Protein AF-K5W3I7-F1 (afdb_monomer)

Sequence (95 aa):
MSAPPAELKLVTYRYGDNTVYVRAPPTYKAAIELARKTYSELKYAPEDCFKFRIRIQAKGRSDWITLLVGPHAWTEIIGGIPCYEIIDVDLENAS

pLDDT: mean 89.7, std 13.34, range [40.94, 98.12]

Foldseek 3Di:
DDDDPDPFFWEWEDEPPDIDIDGLQQFLVSVLVVCLVVDVVSVPPDSVFKWKWFWDQDPPDPDIDIDTQDRVCRNVVSVPDHGHGYIYIGGDPPD

Secondary structure (DSSP, 8-state):
-PPPPPP--EEEEEETTEEEEEEPPSSHHHHHHHHHHH-GGGTT--GGGEEEEEEEE-TT-SSEEEEE--GGGHHHHHHHSPT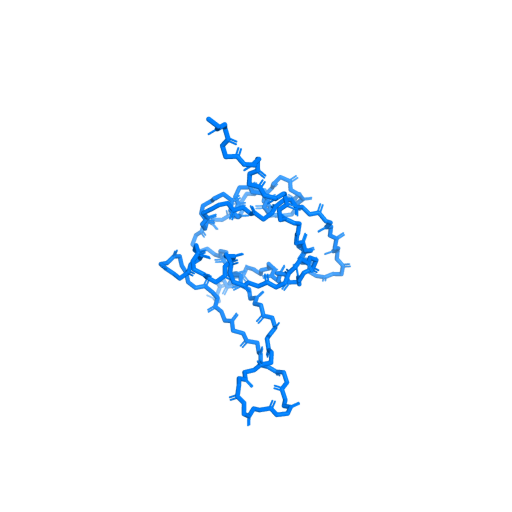T-EEEEEE----

Mean predicted aligned error: 5.29 Å

Radius of gyration: 14.14 Å; Cα contacts (8 Å, |Δi|>4): 133; chains: 1; bounding box: 30×41×43 Å

Solvent-accessible surface area (backbone atoms only — not comparable to full-atom values): 5795 Å² total; per-residue (Å²): 133,82,76,76,77,78,76,86,49,38,24,23,43,31,46,89,93,48,71,48,82,41,69,60,55,81,38,50,67,49,42,52,56,46,46,27,71,73,37,75,87,43,55,82,59,62,78,88,33,60,44,42,32,36,72,43,69,50,91,96,48,96,56,76,44,79,44,78,58,49,68,92,47,30,52,64,51,68,68,66,54,64,73,60,42,57,36,40,48,46,71,59,76,85,124

Organism: Phanerochaete carnosa (strain HHB-10118-sp) (NCBI:txid650164)

Nearest PDB structures (foldseek):
  8ftb-assembly1_B  TM=5.868E-01  e=2.762E-04  Mus musculus
  8fse-assembly1_A  TM=5.856E-01  e=4.064E-04  Mus musculus
  2kc1-assembly1_A  TM=6.486E-01  e=1.907E-03  Mus musculus
  8fso-assembly1_A  TM=5.793E-01  e=1.068E-03  Mus musculus
  3h8h-assembly1_A  TM=6.254E-01  e=2.851E-02  Homo sapiens

Structure (mmCIF, N/CA/C/O backbone):
data_AF-K5W3I7-F1
#
_entry.id   AF-K5W3I7-F1
#
loop_
_atom_site.group_PDB
_atom_site.id
_atom_site.type_symbol
_atom_site.label_atom_id
_atom_site.label_alt_id
_atom_site.label_comp_id
_atom_site.label_asym_id
_atom_site.label_entity_id
_atom_site.label_seq_id
_atom_site.pdbx_PDB_ins_code
_atom_site.Cartn_x
_atom_site.Cartn_y
_atom_site.Cartn_z
_atom_site.occupancy
_atom_site.B_iso_or_equiv
_atom_site.auth_seq_id
_atom_site.auth_comp_id
_atom_site.auth_asym_id
_atom_site.auth_atom_id
_atom_site.pdbx_PDB_model_num
ATOM 1 N N . MET A 1 1 ? 4.352 26.808 -22.781 1.00 43.03 1 MET A N 1
ATOM 2 C CA . MET A 1 1 ? 3.804 25.444 -22.931 1.00 43.03 1 MET A CA 1
ATOM 3 C C . MET A 1 1 ? 3.618 24.890 -21.532 1.00 43.03 1 MET A C 1
ATOM 5 O O . MET A 1 1 ? 4.610 24.758 -20.829 1.00 43.03 1 MET A O 1
ATOM 9 N N . SER A 1 2 ? 2.380 24.684 -21.083 1.00 48.47 2 SER A N 1
ATOM 10 C CA . SER A 1 2 ? 2.127 24.030 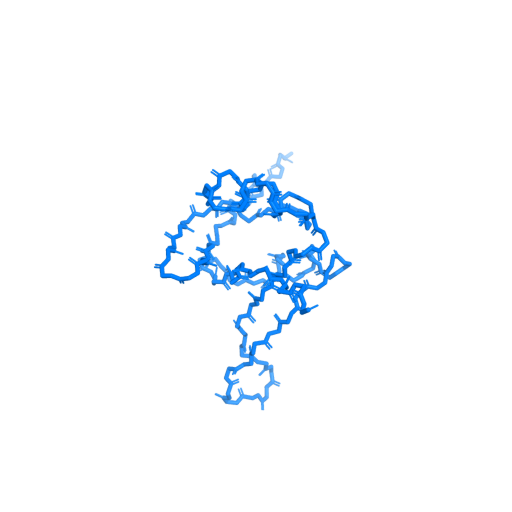-19.794 1.00 48.47 2 SER A CA 1
ATOM 11 C C . SER A 1 2 ? 2.518 22.562 -19.911 1.00 48.47 2 SER A C 1
ATOM 13 O O . SER A 1 2 ? 2.181 21.926 -20.910 1.00 48.47 2 SER A O 1
ATOM 15 N N . ALA A 1 3 ? 3.258 22.043 -18.932 1.00 53.25 3 ALA A N 1
ATOM 16 C CA . ALA A 1 3 ? 3.566 20.620 -18.871 1.00 53.25 3 ALA A CA 1
ATOM 17 C C . ALA A 1 3 ? 2.250 19.818 -18.880 1.00 53.25 3 ALA A C 1
ATOM 19 O O . ALA A 1 3 ? 1.273 20.279 -18.273 1.00 53.25 3 ALA A O 1
ATOM 20 N N . PRO A 1 4 ? 2.188 18.663 -19.569 1.00 51.25 4 PRO A N 1
ATOM 21 C CA . PRO A 1 4 ? 1.021 17.798 -19.475 1.00 51.25 4 PRO A CA 1
ATOM 22 C C . PRO A 1 4 ? 0.762 17.492 -17.992 1.00 51.25 4 PRO A C 1
ATOM 24 O O . PRO A 1 4 ? 1.727 17.311 -17.239 1.00 51.25 4 PRO A O 1
ATOM 27 N N . PRO A 1 5 ? -0.505 17.500 -17.536 1.00 57.41 5 PRO A N 1
ATOM 28 C CA . PRO A 1 5 ? -0.818 17.161 -16.157 1.00 57.41 5 PRO A CA 1
ATOM 29 C C . PRO A 1 5 ? -0.194 15.800 -15.857 1.00 57.41 5 PRO A C 1
ATOM 31 O O . PRO A 1 5 ? -0.367 14.872 -16.645 1.00 57.41 5 PRO A O 1
ATOM 34 N N . ALA A 1 6 ? 0.574 15.717 -14.765 1.00 63.75 6 ALA A N 1
ATOM 35 C CA . ALA A 1 6 ? 1.204 14.474 -14.340 1.00 63.75 6 ALA A CA 1
ATOM 36 C C . ALA A 1 6 ? 0.150 13.364 -14.380 1.00 63.75 6 ALA A C 1
ATOM 38 O O . ALA A 1 6 ? -0.909 13.503 -13.758 1.00 63.75 6 ALA A O 1
ATOM 39 N N . GLU A 1 7 ? 0.399 12.331 -15.186 1.00 65.94 7 GLU A N 1
ATOM 40 C CA . GLU A 1 7 ? -0.573 11.268 -15.405 1.00 65.94 7 GLU A CA 1
ATOM 41 C C . GLU A 1 7 ? -1.033 10.712 -14.055 1.00 65.94 7 GLU A C 1
ATOM 43 O O . GLU A 1 7 ? -0.230 10.450 -13.153 1.00 65.94 7 GLU A O 1
ATOM 48 N N . LEU A 1 8 ? -2.352 10.589 -13.888 1.00 80.12 8 LEU A N 1
ATOM 49 C CA . LEU A 1 8 ? -2.940 10.075 -12.659 1.00 80.12 8 LEU A CA 1
ATOM 50 C C . LEU A 1 8 ? -2.554 8.604 -12.505 1.00 80.12 8 LEU A C 1
ATOM 52 O O . LEU A 1 8 ? -3.185 7.721 -13.080 1.00 80.12 8 LEU A O 1
ATOM 56 N N . LYS A 1 9 ? -1.526 8.341 -11.699 1.00 90.75 9 LYS A N 1
ATOM 57 C CA . LYS A 1 9 ? -1.108 6.982 -11.377 1.00 90.75 9 LYS A CA 1
ATOM 58 C C . LYS A 1 9 ? -2.097 6.345 -10.407 1.00 90.75 9 LYS A C 1
ATOM 60 O O . LYS A 1 9 ? -2.271 6.826 -9.286 1.00 90.75 9 LYS A O 1
ATOM 65 N N . LEU A 1 10 ? -2.748 5.273 -10.844 1.00 95.31 10 LEU A N 1
ATOM 66 C CA . LEU A 1 10 ? -3.637 4.459 -10.017 1.00 95.31 10 LEU A CA 1
ATOM 67 C C . LEU A 1 10 ? -2.898 3.214 -9.534 1.00 95.31 10 LEU A C 1
ATOM 69 O O . LEU A 1 10 ? -2.079 2.662 -10.264 1.00 95.31 10 LEU A O 1
ATOM 73 N N . VAL A 1 11 ? -3.198 2.773 -8.319 1.00 96.56 11 VAL A N 1
ATOM 74 C CA . VAL A 1 11 ? -2.672 1.553 -7.690 1.00 96.56 11 VAL A CA 1
ATOM 75 C C . VAL A 1 11 ? -3.815 0.822 -6.999 1.00 96.56 11 VAL A C 1
ATOM 77 O O . VAL A 1 11 ? -4.855 1.417 -6.703 1.00 96.56 11 VAL A O 1
ATOM 80 N N . THR A 1 12 ? -3.622 -0.461 -6.733 1.00 97.88 12 THR A N 1
ATOM 81 C CA . THR A 1 12 ? -4.570 -1.270 -5.970 1.00 97.88 12 THR A CA 1
ATOM 82 C C . THR A 1 12 ? -4.077 -1.359 -4.537 1.00 97.88 12 THR A C 1
ATOM 84 O O . THR A 1 12 ? -3.007 -1.901 -4.288 1.00 97.88 12 THR A O 1
ATOM 87 N N . TYR A 1 13 ? -4.833 -0.840 -3.579 1.00 97.81 13 TYR A N 1
ATOM 88 C CA . TYR A 1 13 ? -4.589 -1.151 -2.173 1.00 97.81 13 TYR A CA 1
ATOM 89 C C . TYR A 1 13 ? -5.227 -2.495 -1.856 1.00 97.81 13 TYR A C 1
ATOM 91 O O . TYR A 1 13 ? -6.359 -2.731 -2.278 1.00 97.81 13 TYR A O 1
ATOM 99 N N . ARG A 1 14 ? -4.536 -3.336 -1.083 1.00 98.12 14 ARG A N 1
ATOM 100 C CA . ARG A 1 14 ? -5.076 -4.593 -0.554 1.00 98.12 14 ARG A CA 1
ATOM 101 C C . ARG A 1 14 ? -4.856 -4.683 0.953 1.00 98.12 14 ARG A C 1
ATOM 103 O O . ARG A 1 14 ? -3.742 -4.458 1.406 1.00 98.12 14 ARG A O 1
ATOM 110 N N . TYR A 1 15 ? -5.899 -5.009 1.707 1.00 97.12 15 TYR A N 1
ATOM 111 C CA . TYR A 1 15 ? -5.832 -5.316 3.139 1.00 97.12 15 TYR A CA 1
ATOM 112 C C . TYR A 1 15 ? -6.716 -6.534 3.423 1.00 97.12 15 TYR A C 1
ATOM 114 O O . TYR A 1 15 ? -7.933 -6.474 3.228 1.00 97.12 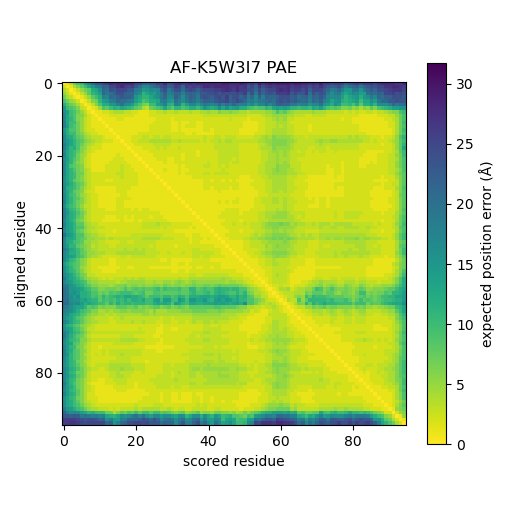15 TYR A O 1
ATOM 122 N N . GLY A 1 16 ? -6.107 -7.652 3.830 1.00 94.00 16 GLY A N 1
ATOM 123 C CA . GLY A 1 16 ? -6.794 -8.947 3.881 1.00 94.00 16 GLY A CA 1
ATOM 124 C C . GLY A 1 16 ? -7.373 -9.319 2.510 1.00 94.00 16 GLY A C 1
ATOM 125 O O . GLY A 1 16 ? -6.670 -9.266 1.500 1.00 94.00 16 GLY A O 1
ATOM 126 N N . ASP A 1 17 ? -8.671 -9.625 2.469 1.00 94.69 17 ASP A N 1
ATOM 127 C CA . ASP A 1 17 ? -9.400 -9.940 1.230 1.00 94.69 17 ASP A CA 1
ATOM 128 C C . ASP A 1 17 ? -9.978 -8.698 0.523 1.00 94.69 17 ASP A C 1
ATOM 130 O O . ASP A 1 17 ? -10.520 -8.792 -0.581 1.00 94.69 17 ASP A O 1
ATOM 134 N N . ASN A 1 18 ? -9.857 -7.513 1.129 1.00 96.31 18 ASN A N 1
ATOM 135 C CA . ASN A 1 18 ? -10.414 -6.281 0.581 1.00 96.31 18 ASN A CA 1
ATOM 136 C C . ASN A 1 18 ? -9.412 -5.598 -0.350 1.00 96.31 18 ASN A C 1
ATOM 138 O O . ASN A 1 18 ? -8.259 -5.370 0.019 1.00 96.31 18 ASN A O 1
ATOM 142 N N . THR A 1 19 ? -9.868 -5.217 -1.546 1.00 97.25 19 THR A N 1
ATOM 143 C CA . THR A 1 19 ? -9.066 -4.471 -2.525 1.00 97.25 19 THR A CA 1
ATOM 144 C C . THR A 1 19 ? -9.804 -3.242 -3.036 1.00 97.25 19 THR A C 1
ATOM 146 O O . THR A 1 19 ? -11.025 -3.253 -3.188 1.00 97.25 19 THR A O 1
ATOM 149 N N . VAL A 1 20 ? -9.066 -2.168 -3.313 1.00 97.56 20 VAL A N 1
ATOM 150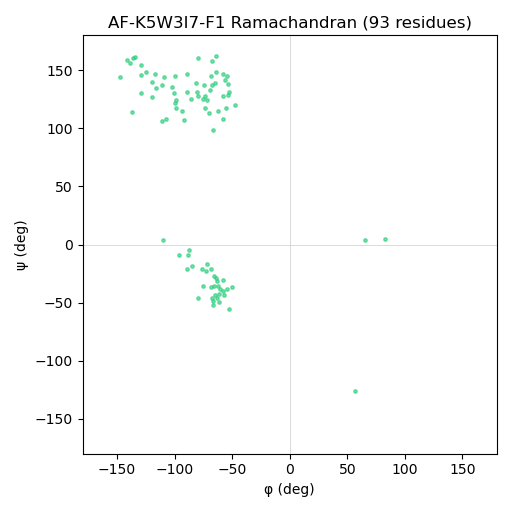 C CA . VAL A 1 20 ? -9.633 -0.946 -3.895 1.00 97.56 20 VAL A CA 1
ATOM 151 C C . VAL A 1 20 ? -8.631 -0.242 -4.806 1.00 97.56 20 VAL A C 1
ATOM 153 O O . VAL A 1 20 ? -7.435 -0.192 -4.517 1.00 97.56 20 VAL A O 1
ATOM 156 N N . TYR A 1 21 ? -9.120 0.354 -5.893 1.00 97.31 21 TYR A N 1
ATOM 157 C CA . TYR A 1 21 ? -8.315 1.260 -6.706 1.00 97.31 21 TYR A CA 1
ATOM 158 C C . TYR A 1 21 ? -8.247 2.641 -6.069 1.00 97.31 21 TYR A C 1
ATOM 160 O O . TYR A 1 21 ? -9.267 3.267 -5.779 1.00 97.31 21 TYR A O 1
ATOM 168 N N . VAL A 1 22 ? -7.031 3.143 -5.902 1.00 96.19 22 VAL A N 1
ATOM 169 C CA . VAL A 1 22 ? -6.769 4.471 -5.354 1.00 96.19 22 VAL A CA 1
ATOM 170 C C . VAL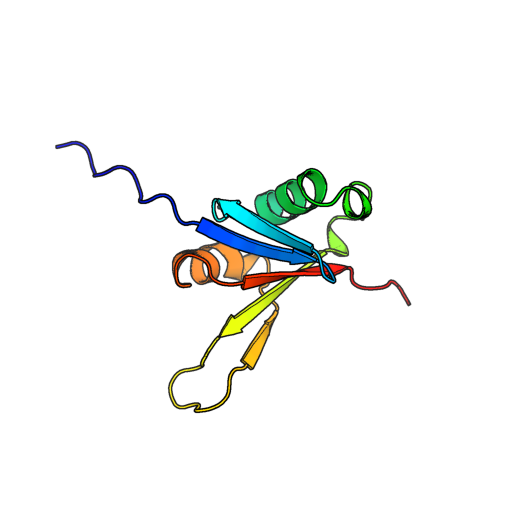 A 1 22 ? -5.726 5.191 -6.194 1.00 96.19 22 VAL A C 1
ATOM 172 O O . VAL A 1 22 ? -4.972 4.583 -6.952 1.00 96.19 22 VAL A O 1
ATOM 175 N N . ARG A 1 23 ? -5.658 6.516 -6.054 1.00 95.44 23 ARG A N 1
ATOM 176 C CA . ARG A 1 23 ? -4.512 7.265 -6.574 1.00 95.44 23 ARG A CA 1
ATOM 177 C C . ARG A 1 23 ? -3.273 6.894 -5.771 1.00 95.44 23 ARG A C 1
ATOM 179 O O . ARG A 1 23 ? -3.341 6.829 -4.545 1.00 95.44 23 ARG A O 1
ATOM 186 N N . ALA A 1 24 ? -2.159 6.689 -6.467 1.00 95.38 24 ALA A N 1
ATOM 187 C CA . ALA A 1 24 ? -0.867 6.442 -5.853 1.00 95.38 24 ALA A CA 1
ATOM 188 C C . ALA A 1 24 ? -0.545 7.594 -4.887 1.00 95.38 24 ALA A C 1
ATOM 190 O O . ALA A 1 24 ? -0.471 8.750 -5.319 1.00 95.38 24 ALA A O 1
ATOM 191 N N . PRO A 1 25 ? -0.411 7.330 -3.579 1.00 95.50 25 PRO A N 1
ATOM 192 C CA . PRO A 1 25 ? -0.197 8.402 -2.628 1.00 95.50 25 PRO A CA 1
ATOM 193 C C . PRO A 1 25 ? 1.246 8.909 -2.760 1.00 95.50 25 PRO A C 1
ATOM 195 O O . PRO A 1 25 ? 2.185 8.112 -2.858 1.00 95.50 25 PRO A O 1
ATOM 198 N N . PRO A 1 26 ? 1.451 10.233 -2.737 1.00 94.44 26 PRO A N 1
ATOM 199 C CA . PRO A 1 26 ? 2.747 10.834 -3.046 1.00 94.44 26 PRO A CA 1
ATOM 200 C C . PRO A 1 26 ? 3.798 10.619 -1.950 1.00 94.44 26 PRO A C 1
ATOM 202 O O . PRO A 1 26 ? 4.983 10.821 -2.190 1.00 94.44 26 PRO A O 1
ATOM 205 N N . THR A 1 27 ? 3.385 10.239 -0.738 1.00 96.62 27 THR A N 1
ATOM 206 C CA . THR A 1 27 ? 4.274 10.032 0.410 1.00 96.62 27 THR A CA 1
ATOM 207 C C . THR A 1 27 ? 3.827 8.830 1.233 1.00 96.62 27 THR A C 1
ATOM 209 O O . THR A 1 27 ? 2.652 8.459 1.218 1.00 96.62 27 THR A O 1
ATOM 212 N N . TYR A 1 28 ? 4.752 8.273 2.019 1.00 97.38 28 TYR A N 1
ATOM 213 C CA . TYR A 1 28 ? 4.452 7.192 2.963 1.00 97.38 28 TYR A CA 1
ATOM 214 C C . TYR A 1 28 ? 3.368 7.597 3.971 1.00 97.38 28 TYR A C 1
ATOM 216 O O . TYR A 1 28 ? 2.459 6.834 4.270 1.00 97.38 28 TYR A O 1
ATOM 224 N N . LYS A 1 29 ? 3.401 8.844 4.456 1.00 97.44 29 LYS A N 1
ATOM 225 C CA . LYS A 1 29 ? 2.367 9.358 5.361 1.00 97.44 29 LYS A CA 1
ATOM 226 C C . LYS A 1 29 ? 0.996 9.430 4.681 1.00 97.44 29 LYS A C 1
ATOM 228 O O . LYS A 1 29 ? 0.001 9.007 5.261 1.00 97.44 29 LYS A O 1
ATOM 233 N N . ALA A 1 30 ? 0.945 9.902 3.434 1.00 97.44 30 ALA A N 1
ATOM 234 C CA . ALA A 1 30 ? -0.294 9.915 2.660 1.00 97.44 30 ALA A CA 1
ATOM 235 C C . ALA A 1 30 ? -0.827 8.493 2.405 1.00 97.44 3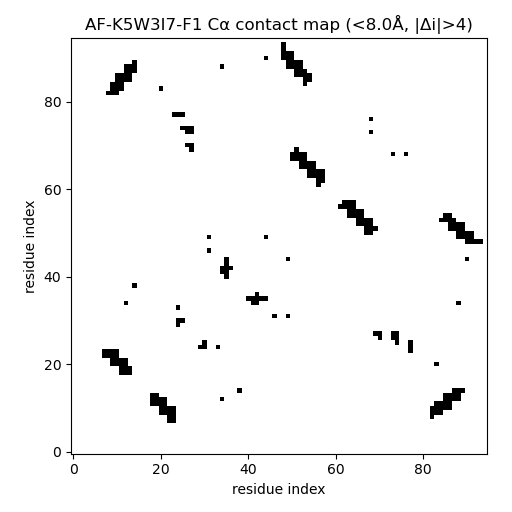0 ALA A C 1
ATOM 237 O O . ALA A 1 30 ? -2.038 8.304 2.352 1.00 97.44 30 ALA A O 1
ATOM 238 N N . ALA A 1 31 ? 0.057 7.497 2.296 1.00 97.50 31 ALA A N 1
ATOM 239 C CA . ALA A 1 31 ? -0.315 6.089 2.201 1.00 97.50 31 ALA A CA 1
ATOM 240 C C . ALA A 1 31 ? -1.029 5.590 3.463 1.00 97.50 31 ALA A C 1
ATOM 242 O O . ALA A 1 31 ? -2.092 4.977 3.367 1.00 97.50 31 ALA A O 1
ATOM 243 N N . ILE A 1 32 ? -0.501 5.921 4.646 1.00 97.94 32 ILE A N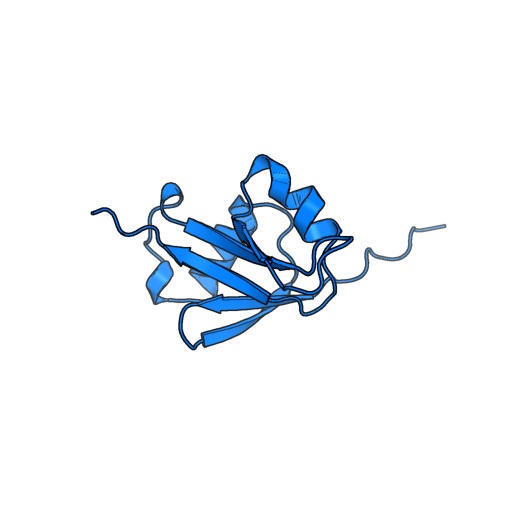 1
ATOM 244 C CA . ILE A 1 32 ? -1.130 5.597 5.938 1.00 97.94 32 ILE A CA 1
ATOM 245 C C . ILE A 1 32 ? -2.500 6.269 6.058 1.00 97.94 32 ILE A C 1
ATOM 247 O O . ILE A 1 32 ? -3.495 5.622 6.382 1.00 97.94 32 ILE A O 1
ATOM 251 N N . GLU A 1 33 ? -2.576 7.571 5.777 1.00 97.81 33 GLU A N 1
ATOM 252 C CA . GLU A 1 33 ? -3.835 8.321 5.847 1.00 97.81 33 GLU A CA 1
ATOM 253 C C . GLU A 1 33 ? -4.887 7.772 4.878 1.00 97.81 33 GLU A C 1
ATOM 255 O O . GLU A 1 33 ? -6.072 7.714 5.213 1.00 97.81 33 GLU A O 1
ATOM 260 N N . LEU A 1 34 ? -4.463 7.358 3.684 1.00 97.56 34 LEU A N 1
ATOM 261 C CA . LEU A 1 34 ? -5.329 6.729 2.698 1.00 97.56 34 LEU A CA 1
ATOM 262 C C . LEU A 1 34 ? -5.804 5.355 3.176 1.00 97.56 34 LEU A C 1
ATOM 264 O O . LEU A 1 34 ? -7.004 5.102 3.152 1.00 97.56 34 LEU A O 1
ATOM 268 N N . ALA A 1 35 ? -4.908 4.515 3.700 1.00 97.56 35 ALA A N 1
ATOM 269 C CA . ALA A 1 35 ? -5.268 3.224 4.278 1.00 97.56 35 ALA A CA 1
ATOM 270 C C . ALA A 1 35 ? -6.303 3.367 5.409 1.00 97.56 35 ALA A C 1
ATOM 272 O O . ALA A 1 35 ? -7.301 2.652 5.409 1.00 97.56 35 ALA A O 1
ATOM 273 N N . ARG A 1 36 ? -6.134 4.345 6.313 1.00 97.38 36 ARG A N 1
ATOM 274 C CA . ARG A 1 36 ? -7.099 4.658 7.390 1.00 97.38 36 ARG A CA 1
ATOM 275 C C . ARG A 1 36 ? -8.470 5.105 6.876 1.00 97.38 36 ARG A C 1
ATOM 277 O O . ARG A 1 36 ? -9.481 4.837 7.521 1.00 97.38 36 ARG A O 1
ATOM 284 N N . LYS A 1 37 ? -8.508 5.842 5.762 1.00 97.06 37 LYS A N 1
ATOM 285 C CA . LYS A 1 37 ? -9.759 6.308 5.136 1.00 97.06 37 LYS A CA 1
ATOM 286 C C . LYS A 1 37 ? -10.475 5.186 4.392 1.00 97.06 37 LYS A C 1
ATOM 288 O O . LYS A 1 37 ? -11.700 5.163 4.374 1.00 97.06 37 LYS A O 1
ATOM 293 N N . THR A 1 38 ? -9.706 4.296 3.778 1.00 97.06 38 THR A N 1
ATOM 294 C CA . THR A 1 38 ? -10.208 3.190 2.966 1.00 97.06 38 THR A CA 1
ATOM 295 C C . THR A 1 38 ? -10.687 2.020 3.819 1.00 97.06 38 THR A C 1
ATOM 297 O O . THR A 1 38 ? -11.765 1.487 3.571 1.00 97.06 38 THR A O 1
ATOM 300 N N . TYR A 1 39 ? -9.903 1.622 4.820 1.00 96.62 39 TYR A N 1
ATOM 301 C CA . TYR A 1 39 ? -10.167 0.450 5.647 1.00 96.62 39 TYR A CA 1
ATOM 302 C C . TYR A 1 39 ? -10.530 0.902 7.058 1.00 96.62 39 TYR A C 1
ATOM 304 O O . TYR A 1 39 ? -9.672 1.342 7.826 1.00 96.62 39 TYR A O 1
ATOM 312 N N . SER A 1 40 ? -11.812 0.796 7.416 1.00 94.25 40 SER A N 1
ATOM 313 C CA . SER A 1 40 ? -12.325 1.251 8.717 1.00 94.25 40 SER A CA 1
ATOM 314 C C . SER A 1 40 ? -11.628 0.588 9.906 1.00 94.25 40 SER A C 1
ATOM 316 O O . SER A 1 40 ? -11.470 1.220 10.948 1.00 94.25 40 SER A O 1
ATOM 318 N N . GLU A 1 41 ? -11.170 -0.652 9.736 1.00 93.88 41 GLU A N 1
ATOM 319 C CA . GLU A 1 41 ? -10.414 -1.423 10.732 1.00 93.88 41 GLU A CA 1
ATOM 320 C C . GLU A 1 41 ? -9.059 -0.781 11.062 1.00 93.88 41 GLU A C 1
ATOM 322 O O . GLU A 1 41 ? -8.576 -0.869 12.187 1.00 93.88 41 GLU A O 1
ATOM 327 N N . LEU A 1 42 ? -8.475 -0.055 10.106 1.00 95.56 42 LEU A N 1
ATOM 328 C CA . LEU A 1 42 ? -7.178 0.598 10.258 1.00 95.56 42 LEU A CA 1
ATOM 329 C C . LEU A 1 42 ? -7.280 2.008 10.842 1.00 95.56 42 LEU A C 1
ATOM 331 O O . LEU A 1 42 ? -6.256 2.599 11.184 1.00 95.56 42 LEU A O 1
ATOM 335 N N . LYS A 1 43 ? -8.492 2.565 10.970 1.00 95.06 43 LYS A N 1
ATOM 336 C CA . LYS A 1 43 ? -8.739 3.980 11.298 1.00 95.06 43 LYS A CA 1
ATOM 337 C C . LYS A 1 43 ? -7.967 4.480 12.525 1.00 95.06 43 LYS A C 1
ATOM 339 O O . LYS A 1 43 ? -7.528 5.628 12.530 1.00 95.06 43 LYS A O 1
ATOM 344 N N . TYR A 1 44 ? -7.807 3.629 13.538 1.00 94.38 44 TYR A N 1
ATOM 345 C CA . TYR A 1 44 ? -7.167 3.963 14.816 1.00 94.38 44 TYR A CA 1
ATOM 346 C C . TYR A 1 44 ? -5.807 3.283 15.028 1.00 94.38 44 TYR A C 1
ATOM 348 O O . TYR A 1 44 ? -5.216 3.444 16.093 1.00 94.38 44 TYR A O 1
ATOM 356 N N . ALA A 1 45 ? -5.298 2.538 14.042 1.00 94.19 45 ALA A N 1
ATOM 357 C CA . ALA A 1 45 ? -4.008 1.868 14.165 1.00 94.19 45 ALA A CA 1
ATOM 358 C C . ALA A 1 45 ? -2.865 2.902 14.288 1.00 94.19 45 ALA A C 1
ATOM 360 O O . ALA A 1 45 ? -2.900 3.908 13.566 1.00 94.19 45 ALA A O 1
ATOM 361 N N . PRO A 1 46 ? -1.863 2.691 15.164 1.00 94.69 46 PRO A N 1
ATOM 362 C CA . PRO A 1 46 ? -0.673 3.542 15.255 1.00 94.69 46 PRO A CA 1
ATOM 363 C C . PRO A 1 46 ? 0.095 3.618 13.926 1.00 94.69 46 PRO A C 1
ATOM 365 O O . PRO A 1 46 ? 0.088 2.667 13.149 1.00 94.69 46 PRO A O 1
ATOM 368 N N . GLU A 1 47 ? 0.725 4.759 13.626 1.00 92.88 47 GLU A N 1
ATOM 369 C CA . GLU A 1 47 ? 1.391 4.985 12.325 1.00 92.88 47 GLU A CA 1
ATOM 370 C C . GLU A 1 47 ? 2.594 4.062 12.099 1.00 92.88 47 GLU A C 1
ATOM 372 O O . GLU A 1 47 ? 2.834 3.608 10.981 1.00 92.88 47 GLU A O 1
ATOM 377 N N . ASP A 1 48 ? 3.322 3.760 13.165 1.00 93.31 48 ASP A N 1
ATOM 378 C CA . ASP A 1 48 ? 4.489 2.881 13.208 1.00 93.31 48 ASP A CA 1
ATOM 379 C C . ASP A 1 48 ? 4.151 1.403 12.957 1.00 93.31 48 ASP A C 1
ATOM 381 O O . ASP A 1 48 ? 5.011 0.644 12.499 1.00 93.31 48 ASP A O 1
ATOM 385 N N . CYS A 1 49 ? 2.888 1.012 13.152 1.00 94.69 49 CYS A N 1
ATOM 386 C CA . CYS A 1 49 ? 2.416 -0.334 12.843 1.00 94.69 49 CYS A CA 1
ATOM 387 C C . CYS A 1 49 ? 2.217 -0.570 11.339 1.00 94.69 49 CYS A C 1
ATOM 389 O O . CYS A 1 49 ? 2.210 -1.723 10.916 1.00 94.69 49 CYS A O 1
ATOM 391 N N . PHE A 1 50 ? 2.059 0.469 10.511 1.00 96.81 50 PHE A N 1
ATOM 392 C CA . PHE A 1 50 ? 1.777 0.275 9.085 1.00 96.81 50 PHE A CA 1
ATOM 393 C C . PHE A 1 50 ? 3.008 -0.209 8.323 1.00 96.81 50 PHE A C 1
ATOM 395 O O . PHE A 1 50 ? 4.063 0.436 8.323 1.00 96.81 50 PHE A O 1
ATOM 402 N N . LYS A 1 51 ? 2.832 -1.303 7.585 1.00 96.88 51 LYS A N 1
ATOM 403 C CA . LYS A 1 51 ? 3.780 -1.822 6.601 1.00 96.88 51 LYS A CA 1
ATOM 404 C C . LYS A 1 51 ? 3.111 -1.843 5.234 1.00 96.88 51 LYS A C 1
ATOM 406 O O . LYS A 1 51 ? 1.954 -2.233 5.109 1.00 96.88 51 LYS A O 1
ATOM 411 N N . PHE A 1 52 ? 3.866 -1.467 4.211 1.00 97.56 52 PHE A N 1
ATOM 412 C CA . PHE A 1 52 ? 3.417 -1.552 2.830 1.00 97.56 52 PHE A CA 1
ATOM 413 C C . PHE A 1 52 ? 4.348 -2.458 2.047 1.00 97.56 52 PHE A C 1
ATOM 415 O O . PHE A 1 52 ? 5.567 -2.251 2.047 1.00 97.56 52 PHE A O 1
ATOM 422 N N . ARG A 1 53 ? 3.785 -3.454 1.374 1.00 97.12 53 ARG A N 1
ATOM 423 C CA . ARG A 1 53 ? 4.542 -4.376 0.536 1.00 97.12 53 ARG A CA 1
ATOM 424 C C . ARG A 1 53 ? 4.098 -4.254 -0.908 1.00 97.12 53 ARG A C 1
ATOM 426 O O . ARG A 1 53 ? 2.936 -3.995 -1.196 1.00 97.12 53 ARG A O 1
ATOM 433 N N . ILE A 1 54 ? 5.040 -4.448 -1.814 1.00 95.50 54 ILE A N 1
ATOM 434 C CA . ILE A 1 54 ? 4.752 -4.585 -3.238 1.00 95.50 54 ILE A CA 1
ATOM 435 C C . ILE A 1 54 ? 5.339 -5.889 -3.733 1.00 95.50 54 ILE A C 1
ATOM 437 O O . ILE A 1 54 ? 6.384 -6.342 -3.250 1.00 95.50 54 ILE A O 1
ATOM 441 N N . ARG A 1 55 ? 4.676 -6.484 -4.717 1.00 93.06 55 ARG A N 1
ATOM 442 C CA . ARG A 1 55 ? 5.202 -7.646 -5.415 1.00 93.06 55 ARG A CA 1
ATOM 443 C C . ARG A 1 55 ? 5.814 -7.173 -6.722 1.00 93.06 55 ARG A C 1
ATOM 445 O O . ARG A 1 55 ? 5.135 -6.554 -7.526 1.00 93.06 55 ARG A O 1
ATOM 452 N N . ILE A 1 56 ? 7.095 -7.446 -6.932 1.00 88.25 56 ILE A N 1
ATOM 453 C CA . ILE A 1 56 ? 7.784 -7.071 -8.168 1.00 88.25 56 ILE A CA 1
ATOM 454 C C . ILE A 1 56 ? 8.518 -8.266 -8.754 1.00 88.25 56 ILE A C 1
ATOM 456 O O . ILE A 1 56 ? 8.940 -9.174 -8.035 1.00 88.25 56 ILE A O 1
ATOM 460 N N . GLN A 1 57 ? 8.725 -8.240 -10.063 1.00 86.75 57 GLN A N 1
ATOM 461 C CA . GLN A 1 57 ? 9.677 -9.126 -10.711 1.00 86.75 57 GLN A CA 1
ATOM 462 C C . GLN A 1 57 ? 11.028 -8.412 -10.786 1.00 86.75 57 GLN A C 1
ATOM 464 O O . GLN A 1 57 ? 11.204 -7.455 -11.540 1.00 86.75 57 GLN A O 1
ATOM 469 N N . ALA A 1 58 ? 11.988 -8.846 -9.969 1.00 80.31 58 ALA A N 1
ATOM 470 C CA . ALA A 1 58 ? 13.323 -8.261 -10.003 1.00 80.31 58 ALA A CA 1
ATOM 471 C C . ALA A 1 58 ? 14.036 -8.606 -11.318 1.00 80.31 58 ALA A C 1
ATOM 473 O O . ALA A 1 58 ? 13.898 -9.702 -11.863 1.00 80.31 58 ALA A O 1
ATOM 474 N N . LYS A 1 59 ? 14.844 -7.673 -11.830 1.00 81.19 59 LYS A N 1
ATOM 475 C CA . LYS A 1 59 ? 15.615 -7.894 -13.057 1.00 81.19 59 LYS A CA 1
ATOM 476 C C . LYS A 1 59 ? 16.526 -9.117 -12.902 1.00 81.19 59 LYS A C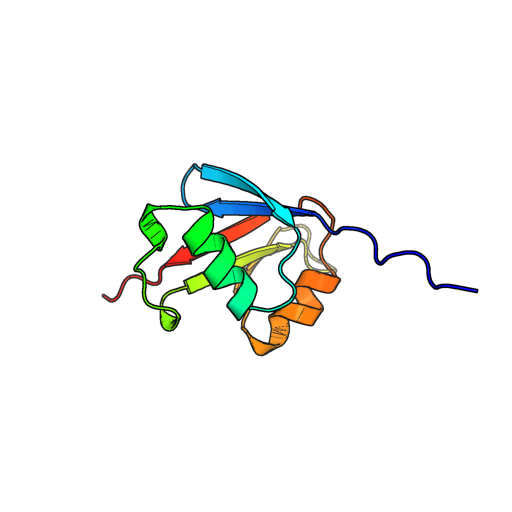 1
ATOM 478 O O . LYS A 1 59 ? 17.300 -9.201 -11.954 1.00 81.19 59 LYS A O 1
ATOM 483 N N . GLY A 1 60 ? 16.445 -10.043 -13.857 1.00 85.06 60 GLY A N 1
ATOM 484 C CA . GLY A 1 60 ? 17.218 -11.290 -13.837 1.00 85.06 60 GLY A CA 1
ATOM 485 C C . GLY A 1 60 ? 16.598 -12.403 -12.988 1.00 85.06 60 GLY A C 1
ATOM 486 O O . GLY A 1 60 ? 17.208 -13.462 -12.861 1.00 85.06 60 GLY A O 1
ATOM 487 N N . ARG A 1 61 ? 15.397 -12.192 -12.435 1.00 83.62 61 ARG A N 1
ATOM 488 C CA . ARG A 1 61 ? 14.624 -13.216 -11.733 1.00 83.62 61 ARG A CA 1
ATOM 489 C C . ARG A 1 61 ? 13.380 -13.621 -12.513 1.00 83.62 61 ARG A C 1
ATOM 491 O O . ARG A 1 61 ? 12.657 -12.788 -13.061 1.00 83.62 61 ARG A O 1
ATOM 498 N N . SER A 1 62 ? 13.127 -14.925 -12.551 1.00 84.06 62 SER A N 1
ATOM 499 C CA . SER A 1 62 ? 11.873 -15.494 -13.053 1.00 84.06 62 SER A CA 1
ATOM 500 C C . SER A 1 62 ? 10.786 -15.528 -11.977 1.00 84.06 62 SER A C 1
ATOM 502 O O . SER A 1 62 ? 9.611 -15.661 -12.304 1.00 84.06 62 SER A O 1
ATOM 504 N N . ASP A 1 63 ? 11.167 -15.419 -10.702 1.00 90.00 63 ASP A N 1
ATOM 505 C CA . ASP A 1 63 ? 10.268 -15.367 -9.557 1.00 90.00 63 ASP A CA 1
ATOM 506 C C . ASP A 1 63 ? 9.846 -13.935 -9.208 1.00 90.00 63 ASP A C 1
ATOM 508 O O . ASP A 1 63 ? 10.599 -12.967 -9.330 1.00 90.00 63 ASP A O 1
ATOM 512 N N . TRP A 1 64 ? 8.612 -13.827 -8.723 1.00 89.75 64 TRP A N 1
ATOM 513 C CA . TRP A 1 64 ? 8.114 -12.620 -8.087 1.00 89.75 64 TRP A CA 1
ATOM 514 C C . TRP A 1 64 ? 8.597 -12.555 -6.646 1.00 89.75 64 TRP A C 1
ATOM 516 O O . TRP A 1 64 ? 8.388 -13.502 -5.884 1.00 89.75 64 TRP A O 1
ATOM 526 N N . ILE A 1 65 ? 9.139 -11.409 -6.255 1.00 90.25 65 ILE A N 1
ATOM 527 C CA . ILE A 1 65 ? 9.558 -11.136 -4.883 1.00 90.25 65 ILE A CA 1
ATOM 528 C C . ILE A 1 65 ? 8.619 -10.123 -4.237 1.00 90.25 65 ILE A C 1
ATOM 530 O O . ILE A 1 65 ? 8.142 -9.196 -4.890 1.00 90.25 65 ILE A O 1
ATOM 534 N N . THR A 1 66 ? 8.371 -10.295 -2.943 1.00 92.88 66 THR A N 1
ATOM 535 C CA . THR A 1 66 ? 7.633 -9.322 -2.135 1.00 92.88 66 THR A CA 1
ATOM 536 C C . THR A 1 66 ? 8.632 -8.469 -1.370 1.00 92.88 66 THR A C 1
ATOM 538 O O . THR A 1 66 ? 9.470 -9.000 -0.641 1.00 92.88 66 THR A O 1
ATOM 541 N N . LEU A 1 67 ? 8.547 -7.152 -1.531 1.00 93.94 67 LEU A N 1
ATOM 542 C CA . LEU A 1 67 ? 9.429 -6.193 -0.874 1.00 93.94 67 LEU A CA 1
ATOM 543 C C . LEU A 1 67 ? 8.637 -5.309 0.078 1.00 93.94 67 LEU A C 1
ATOM 545 O O . LEU A 1 67 ? 7.594 -4.778 -0.295 1.00 93.94 67 LEU A O 1
ATOM 549 N N . LEU A 1 68 ? 9.167 -5.114 1.284 1.00 95.94 68 LEU A N 1
ATOM 550 C CA . LEU A 1 68 ? 8.708 -4.070 2.193 1.00 95.94 68 LEU A CA 1
ATOM 551 C C . LEU A 1 68 ? 9.237 -2.718 1.704 1.00 95.94 68 LEU A C 1
ATOM 553 O O . LEU A 1 68 ? 10.446 -2.547 1.534 1.00 95.94 68 LEU A O 1
ATOM 557 N N . VAL A 1 69 ? 8.344 -1.754 1.503 1.00 96.06 69 VAL A N 1
ATOM 558 C CA . VAL A 1 69 ? 8.711 -0.400 1.083 1.00 96.06 69 VAL A CA 1
ATOM 559 C C . VAL A 1 69 ? 8.852 0.470 2.324 1.00 96.06 69 VAL A C 1
ATOM 561 O O . VAL A 1 69 ? 7.883 0.697 3.038 1.00 96.06 69 VAL A O 1
ATOM 564 N N . GLY A 1 70 ? 10.061 0.957 2.599 1.00 95.75 70 GLY A N 1
ATOM 565 C CA . GLY A 1 70 ? 10.299 1.887 3.704 1.00 95.75 70 GLY A CA 1
ATOM 566 C C . GLY A 1 70 ? 9.918 3.337 3.356 1.00 95.75 70 GLY A C 1
ATOM 567 O O . GLY A 1 70 ? 9.901 3.697 2.175 1.00 95.75 70 GLY A O 1
ATOM 568 N N . PRO A 1 71 ? 9.706 4.214 4.358 1.00 96.12 71 PRO A N 1
ATOM 569 C CA . PRO A 1 71 ? 9.331 5.614 4.134 1.00 96.12 71 PRO A CA 1
ATOM 570 C C . PRO A 1 71 ? 10.280 6.388 3.211 1.00 96.12 71 PRO A C 1
ATOM 572 O O . PRO A 1 71 ? 9.827 7.161 2.371 1.00 96.12 71 PRO A O 1
ATOM 575 N N . HIS A 1 72 ? 11.589 6.142 3.320 1.00 96.12 72 HIS A N 1
ATOM 576 C CA . HIS A 1 72 ? 12.615 6.807 2.508 1.00 96.12 72 HIS A CA 1
ATOM 577 C C . HIS A 1 72 ? 12.653 6.345 1.046 1.00 96.12 72 HIS A C 1
ATOM 579 O O . HIS A 1 72 ? 13.138 7.079 0.193 1.00 96.12 72 HIS A O 1
ATOM 585 N N . ALA A 1 73 ? 12.143 5.146 0.753 1.00 95.56 73 ALA A N 1
ATOM 586 C CA . ALA A 1 73 ? 12.102 4.594 -0.600 1.00 95.56 73 ALA A CA 1
ATOM 587 C C . ALA A 1 73 ? 10.752 4.836 -1.293 1.00 95.56 73 ALA A C 1
ATOM 589 O O . ALA A 1 73 ? 10.628 4.581 -2.488 1.00 95.56 73 ALA A O 1
ATOM 590 N N . TRP A 1 74 ? 9.742 5.320 -0.558 1.00 95.81 74 TRP A N 1
ATOM 591 C CA . TRP A 1 74 ? 8.360 5.395 -1.028 1.00 95.81 74 TRP A CA 1
ATOM 592 C C . TRP A 1 74 ? 8.226 6.106 -2.371 1.00 95.81 74 TRP A C 1
ATOM 594 O O . TRP A 1 74 ? 7.700 5.529 -3.314 1.00 95.81 74 TRP A O 1
ATOM 604 N N . THR A 1 75 ? 8.718 7.341 -2.471 1.00 93.44 75 THR A N 1
ATOM 605 C CA . THR A 1 75 ? 8.526 8.175 -3.664 1.00 93.44 75 THR A CA 1
ATOM 606 C C . THR A 1 75 ? 9.148 7.550 -4.909 1.00 93.44 75 THR A C 1
ATOM 608 O O . THR A 1 75 ? 8.509 7.524 -5.956 1.00 93.44 75 THR A O 1
ATOM 611 N N . GLU A 1 76 ? 10.355 6.998 -4.786 1.00 92.88 76 GLU A N 1
ATOM 612 C CA . GLU A 1 76 ? 11.065 6.359 -5.899 1.00 92.88 76 GLU A CA 1
ATOM 613 C C . GLU A 1 76 ? 10.331 5.093 -6.358 1.00 92.88 76 GLU A C 1
ATOM 615 O O . GLU A 1 76 ? 10.028 4.912 -7.538 1.00 92.88 76 GLU A O 1
ATOM 620 N N . ILE A 1 77 ? 9.965 4.238 -5.401 1.00 93.25 77 ILE A N 1
ATOM 621 C CA . ILE A 1 77 ? 9.298 2.968 -5.675 1.00 93.25 77 ILE A CA 1
ATOM 622 C C . ILE A 1 77 ? 7.899 3.199 -6.249 1.00 93.25 77 ILE A C 1
ATOM 624 O O . ILE A 1 77 ? 7.570 2.689 -7.320 1.00 93.25 77 ILE A O 1
ATOM 628 N N . ILE A 1 78 ? 7.080 4.016 -5.586 1.00 92.69 78 ILE A N 1
ATOM 629 C CA . ILE A 1 78 ? 5.728 4.331 -6.048 1.00 92.69 78 ILE A CA 1
ATOM 630 C C . ILE A 1 78 ? 5.752 5.119 -7.352 1.00 92.69 78 ILE A C 1
ATOM 632 O O . ILE A 1 78 ? 4.822 4.977 -8.137 1.00 92.69 78 ILE A O 1
ATOM 636 N N . GLY A 1 79 ? 6.802 5.889 -7.645 1.00 89.62 79 GLY A N 1
ATOM 637 C CA . GLY A 1 79 ? 7.018 6.515 -8.950 1.00 89.62 79 GLY A CA 1
ATOM 638 C C . GLY A 1 79 ? 7.321 5.503 -10.061 1.00 89.62 79 GLY A C 1
ATOM 639 O O . GLY A 1 79 ? 6.799 5.648 -11.166 1.00 89.62 79 GLY A O 1
ATOM 640 N N . GLY A 1 80 ? 8.059 4.433 -9.751 1.00 89.50 80 GLY A N 1
ATOM 641 C CA . GLY A 1 80 ? 8.527 3.435 -10.720 1.00 89.50 80 GLY A CA 1
ATOM 642 C C . GLY A 1 80 ? 7.599 2.245 -11.000 1.00 89.50 80 GLY A C 1
ATOM 643 O O . GLY A 1 80 ? 7.732 1.625 -12.052 1.00 89.50 80 GLY A O 1
ATOM 644 N N . ILE A 1 81 ? 6.655 1.908 -10.110 1.00 91.12 81 ILE A N 1
ATOM 645 C CA . ILE A 1 81 ? 5.766 0.742 -10.323 1.00 91.12 81 ILE A CA 1
ATOM 646 C C . ILE A 1 81 ? 4.779 0.924 -11.500 1.00 91.12 81 ILE A C 1
ATOM 648 O O . ILE A 1 81 ? 4.471 2.052 -11.873 1.00 91.12 81 ILE A O 1
ATOM 652 N N . PRO A 1 82 ? 4.229 -0.138 -12.100 1.00 91.00 82 PRO A N 1
ATOM 653 C CA . PRO A 1 82 ? 3.160 -0.006 -13.091 1.00 91.00 82 PRO A CA 1
ATOM 654 C C . PRO A 1 82 ? 1.867 0.598 -12.511 1.00 91.00 82 PRO A C 1
ATOM 656 O O . PRO A 1 82 ? 1.642 0.606 -11.299 1.00 91.00 82 PRO A O 1
ATOM 659 N N . CYS A 1 83 ? 0.981 1.089 -13.381 1.00 92.50 83 CYS A N 1
ATOM 660 C CA . CYS A 1 83 ? -0.397 1.389 -12.983 1.00 92.50 83 CYS A C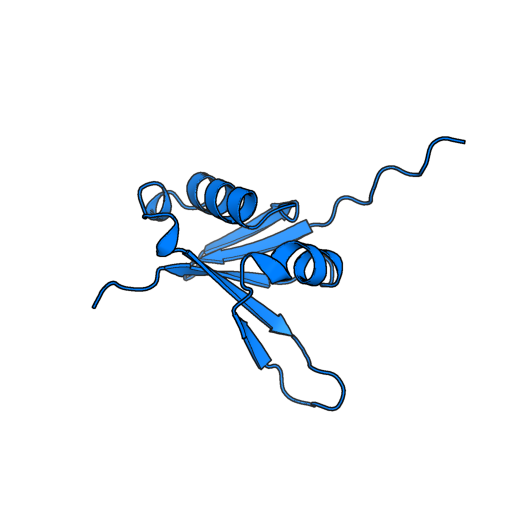A 1
ATOM 661 C C . CYS A 1 83 ? -1.127 0.106 -12.564 1.00 92.50 83 CYS A C 1
ATOM 663 O O . CYS A 1 83 ? -0.878 -0.966 -13.109 1.00 92.50 83 CYS A O 1
ATOM 665 N N . TYR A 1 84 ? -2.062 0.249 -11.626 1.00 93.88 84 TYR A N 1
ATOM 666 C CA . TYR A 1 84 ? -2.881 -0.816 -11.036 1.00 93.88 84 TYR A CA 1
ATOM 667 C C . TYR A 1 84 ? -2.110 -1.856 -10.213 1.00 93.88 84 TYR A C 1
ATOM 669 O O . TYR A 1 84 ? -2.731 -2.787 -9.698 1.00 93.88 84 TYR A O 1
ATOM 677 N N . GLU A 1 85 ? -0.800 -1.665 -10.028 1.00 94.56 85 GLU A N 1
ATOM 678 C CA . GLU A 1 85 ? 0.040 -2.521 -9.192 1.00 94.56 85 GLU A CA 1
ATOM 679 C C . GLU A 1 85 ? -0.523 -2.635 -7.771 1.00 94.56 85 GLU A C 1
ATOM 681 O O . GLU A 1 85 ? -1.110 -1.681 -7.242 1.00 94.56 85 GLU A O 1
ATOM 686 N N . ILE A 1 86 ? -0.357 -3.811 -7.164 1.00 96.56 86 ILE A N 1
ATOM 687 C CA . ILE A 1 86 ? -0.892 -4.090 -5.832 1.00 96.56 86 ILE A CA 1
ATOM 688 C C . ILE A 1 86 ? 0.100 -3.620 -4.769 1.00 96.56 86 ILE A C 1
ATOM 690 O O . ILE A 1 86 ? 1.262 -4.029 -4.741 1.00 96.56 86 ILE A O 1
ATOM 694 N N . ILE A 1 87 ? -0.402 -2.787 -3.864 1.00 97.31 87 ILE A N 1
ATOM 695 C CA . ILE A 1 87 ? 0.246 -2.407 -2.619 1.00 97.31 87 ILE A CA 1
ATOM 696 C C . ILE A 1 87 ? -0.513 -3.101 -1.494 1.00 97.31 87 ILE A C 1
ATOM 698 O O . ILE A 1 87 ? -1.644 -2.737 -1.158 1.00 97.31 87 ILE A O 1
ATOM 702 N N . ASP A 1 88 ? 0.133 -4.105 -0.924 1.00 97.75 88 ASP A N 1
ATOM 703 C CA . ASP A 1 88 ? -0.320 -4.775 0.283 1.00 97.75 88 ASP A CA 1
ATOM 704 C C . ASP A 1 88 ? -0.127 -3.842 1.471 1.00 97.75 88 ASP A C 1
ATOM 706 O O . ASP A 1 88 ? 0.972 -3.338 1.707 1.00 97.75 88 ASP A O 1
ATOM 710 N N . VAL A 1 89 ? -1.208 -3.594 2.195 1.00 97.56 89 VAL A N 1
ATOM 711 C CA . VAL A 1 89 ? -1.227 -2.870 3.460 1.00 97.56 89 VAL A CA 1
ATOM 712 C C . VAL A 1 89 ? -1.298 -3.915 4.558 1.00 97.56 89 VAL A C 1
ATOM 714 O O . VAL A 1 89 ? -2.156 -4.788 4.516 1.00 97.56 89 VAL A O 1
ATOM 717 N N . ASP A 1 90 ? -0.432 -3.809 5.554 1.00 95.25 90 ASP A N 1
ATOM 718 C CA . ASP A 1 90 ? -0.419 -4.701 6.707 1.00 95.25 90 ASP A CA 1
ATOM 719 C C . ASP A 1 90 ? -0.158 -3.904 7.986 1.00 95.25 90 ASP A C 1
ATOM 721 O O . ASP A 1 90 ? 0.467 -2.838 7.956 1.00 95.25 90 ASP A O 1
ATOM 725 N N . LEU A 1 91 ? -0.596 -4.449 9.120 1.00 92.81 91 LEU A N 1
ATOM 726 C CA . LEU A 1 91 ? -0.169 -3.991 10.437 1.00 92.81 91 LEU A CA 1
ATOM 727 C C . LEU A 1 91 ? 0.870 -4.966 10.995 1.00 92.81 91 LEU A C 1
ATOM 729 O O . LEU A 1 91 ? 0.710 -6.182 10.913 1.00 92.81 91 LEU A O 1
ATOM 733 N N . GLU A 1 92 ? 1.945 -4.441 11.567 1.00 84.94 92 GLU A N 1
ATOM 734 C CA . GLU A 1 92 ? 2.834 -5.219 12.419 1.00 84.94 92 GLU A CA 1
ATOM 735 C C . GLU A 1 92 ? 2.089 -5.524 13.719 1.00 84.94 92 GLU A C 1
ATOM 737 O O . GLU A 1 92 ? 1.753 -4.615 14.478 1.00 84.94 92 GLU A O 1
ATOM 742 N N . ASN A 1 93 ? 1.784 -6.803 13.955 1.00 62.09 93 ASN A N 1
ATOM 743 C CA . ASN A 1 93 ? 1.266 -7.231 15.246 1.00 62.09 93 ASN A CA 1
ATOM 744 C C . ASN A 1 93 ? 2.344 -6.931 16.291 1.00 62.09 93 ASN A C 1
ATOM 746 O O . ASN A 1 93 ? 3.419 -7.534 16.255 1.00 62.09 93 ASN A O 1
ATOM 750 N N . ALA A 1 94 ? 2.055 -6.017 17.220 1.00 47.94 94 ALA A N 1
ATOM 751 C CA . ALA A 1 94 ? 2.781 -5.972 18.479 1.00 47.94 94 ALA A CA 1
ATOM 752 C C . ALA A 1 94 ? 2.602 -7.352 19.126 1.00 47.94 94 ALA A C 1
ATOM 754 O O . ALA A 1 94 ? 1.485 -7.738 19.471 1.00 47.94 94 ALA A O 1
ATOM 755 N N . SER A 1 95 ? 3.681 -8.132 19.130 1.00 40.94 95 SER A N 1
ATOM 756 C CA . SER A 1 95 ? 3.739 -9.432 19.801 1.00 40.94 95 SER A CA 1
ATOM 757 C C . SER A 1 95 ? 3.749 -9.236 21.310 1.00 40.94 95 SER A C 1
ATOM 759 O O . SER A 1 95 ? 4.364 -8.238 21.752 1.00 40.94 95 SER A O 1
#